Protein AF-A0AAW5MW98-F1 (afdb_monomer)

Solvent-accessible surface area (backbone atoms only — not comparable to full-atom values): 6701 Å² total; per-residue (Å²): 130,90,60,94,88,54,56,72,66,36,51,52,29,46,73,73,69,37,58,66,58,20,53,54,49,51,53,51,52,52,52,52,52,54,52,51,49,54,53,51,49,52,52,50,19,52,51,47,24,51,35,11,69,73,65,79,35,63,65,73,28,50,44,58,48,99,85,72,44,42,56,53,25,41,51,51,52,49,50,54,50,52,50,52,51,49,46,38,71,76,38,52,85,56,35,57,58,52,52,50,53,52,52,53,52,50,50,54,51,51,53,52,50,51,55,51,51,56,60,74,76,104

Secondary structure (DSSP, 8-state):
---TTS-HHHHHHHHTT-HHHHHHHHHHHHHHHHHHHHHHHHHHHHHHHHHHHTTSS-GGGG---TTS--HHHHHHHHHHHHHHHHHHHH-HHHHHHHHHHHHHHHHHHHHHHHHHHHHH--

Sequence (122 aa):
RVTADTSPFELIFHELGDTFVAYALNIVVMTAALSVYNSCVYCNSRMLFGLAHQGYAPKLLASVDKRGVPVNSILVSALVTALCVLINYLAPESAFGLFMALVVSALVIIWALISLAQKNFR

Mean predicted aligned error: 7.87 Å

InterPro domains:
  IPR004841 Amino acid permease/SLC12A domain [PF00324] (5-122)

Foldseek 3Di:
DPDPPADVQLVVCVVVVHNVVSVVVVVVVVVVVVVVLVVVLQVQLVVQLVCCVVVNHPVLQVDADPVRHSVVSSVVVVVVVVVLVVCCVVPVVVSVVVVVVVVVVVVVVVVVVVVVVVVVVD

Nearest PDB structures (foldseek):
  7o82-assembly1_B  TM=8.717E-01  e=9.469E-01  Escherichia coli O157:H7

pLDDT: mean 83.8, std 12.67, range [32.03, 96.94]

Organism: NCBI:txid1499973

Radius of gyration: 19.54 Å; Cα contacts (8 Å, |Δi|>4): 65; chains: 1; bounding box: 41×31×57 Å

Structure (mmCIF, N/CA/C/O backbone):
data_AF-A0AAW5MW98-F1
#
_entry.id   AF-A0AAW5MW98-F1
#
loop_
_atom_site.group_PDB
_atom_site.id
_atom_site.type_symbol
_atom_site.label_atom_id
_atom_site.label_alt_id
_atom_site.label_comp_id
_atom_site.label_asym_id
_atom_site.label_entity_id
_atom_site.label_seq_id
_atom_site.pdbx_PDB_ins_code
_atom_site.Cartn_x
_atom_site.Cartn_y
_atom_site.Cartn_z
_atom_site.occupancy
_atom_site.B_iso_or_equiv
_atom_site.auth_seq_id
_atom_site.auth_comp_id
_atom_site.auth_asym_id
_atom_site.auth_atom_id
_atom_site.pdbx_PDB_model_num
ATOM 1 N N . ARG A 1 1 ? 19.355 9.161 -24.630 1.00 32.03 1 ARG A N 1
ATOM 2 C CA . ARG A 1 1 ? 18.359 9.911 -23.824 1.00 32.03 1 ARG A CA 1
ATOM 3 C C . ARG A 1 1 ? 17.459 8.855 -23.218 1.00 32.03 1 ARG A C 1
ATOM 5 O O . ARG A 1 1 ? 16.803 8.176 -23.988 1.00 32.03 1 ARG A O 1
ATOM 12 N N . VAL A 1 2 ? 17.522 8.649 -21.905 1.00 36.62 2 VAL A N 1
ATOM 13 C CA . VAL A 1 2 ? 16.649 7.690 -21.217 1.00 36.62 2 VAL A CA 1
ATOM 14 C C . VAL A 1 2 ? 15.231 8.248 -21.308 1.00 36.62 2 VAL A C 1
ATOM 16 O O . VAL A 1 2 ? 14.931 9.264 -20.687 1.00 36.62 2 VAL A O 1
ATOM 19 N N . THR A 1 3 ? 14.404 7.677 -22.177 1.00 39.09 3 THR A N 1
ATOM 20 C CA . THR A 1 3 ? 12.966 7.944 -22.209 1.00 39.09 3 THR A CA 1
ATOM 21 C C . THR A 1 3 ? 12.358 7.308 -20.965 1.00 39.09 3 THR A C 1
ATOM 23 O O . THR A 1 3 ? 12.603 6.137 -20.689 1.00 39.09 3 THR A O 1
ATOM 26 N N . ALA A 1 4 ? 11.605 8.090 -20.192 1.00 53.66 4 ALA A N 1
ATOM 27 C CA . ALA A 1 4 ? 11.000 7.679 -18.921 1.00 53.66 4 ALA A CA 1
ATOM 28 C C . ALA A 1 4 ? 9.947 6.556 -19.057 1.00 53.66 4 ALA A C 1
ATOM 30 O O . ALA A 1 4 ? 9.429 6.081 -18.051 1.00 53.66 4 ALA A O 1
ATOM 31 N N . ASP A 1 5 ? 9.667 6.116 -20.286 1.00 54.47 5 ASP A N 1
ATOM 32 C CA . ASP A 1 5 ? 8.630 5.140 -20.619 1.00 54.47 5 ASP A CA 1
ATOM 33 C C . ASP A 1 5 ? 9.123 3.681 -20.652 1.00 54.47 5 ASP A C 1
ATOM 35 O O . ASP A 1 5 ? 8.324 2.775 -20.874 1.00 54.47 5 ASP A O 1
ATOM 39 N N . THR A 1 6 ? 10.418 3.415 -20.427 1.00 55.97 6 THR A N 1
ATOM 40 C CA . THR A 1 6 ? 10.982 2.054 -20.508 1.00 55.97 6 THR A CA 1
ATOM 41 C C . THR A 1 6 ? 11.746 1.691 -19.238 1.00 55.97 6 THR A C 1
ATOM 43 O O . THR A 1 6 ? 12.588 2.457 -18.764 1.00 55.97 6 THR A O 1
ATOM 46 N N . SER A 1 7 ? 11.466 0.506 -18.680 1.00 64.50 7 SER A N 1
ATOM 47 C CA . SER A 1 7 ? 12.183 -0.010 -17.507 1.00 64.50 7 SER A CA 1
ATOM 48 C C . SER A 1 7 ? 13.691 -0.036 -17.795 1.00 64.50 7 SER A C 1
ATOM 50 O O . SER A 1 7 ? 14.081 -0.541 -18.844 1.00 64.50 7 SER A O 1
ATOM 52 N N . PRO A 1 8 ? 14.572 0.450 -16.900 1.00 65.06 8 PRO A N 1
ATOM 53 C CA . PRO A 1 8 ? 16.016 0.465 -17.149 1.00 65.06 8 PRO A CA 1
ATOM 54 C C . PRO A 1 8 ? 16.575 -0.940 -17.413 1.00 65.06 8 PRO A C 1
ATOM 56 O O . PRO A 1 8 ? 17.531 -1.082 -18.165 1.00 65.06 8 PRO A O 1
ATOM 59 N N . PHE A 1 9 ? 15.943 -1.984 -16.867 1.00 64.88 9 PHE A N 1
ATOM 60 C CA . PHE A 1 9 ? 16.272 -3.372 -17.192 1.00 64.88 9 PHE A CA 1
ATOM 61 C C . PHE A 1 9 ? 15.851 -3.736 -18.618 1.00 64.88 9 PHE A C 1
ATOM 63 O O . PHE A 1 9 ? 16.648 -4.284 -19.369 1.00 64.88 9 PHE A O 1
ATOM 70 N N . GLU A 1 10 ? 14.631 -3.385 -19.020 1.00 65.62 10 GLU A N 1
ATOM 71 C CA . GLU A 1 10 ? 14.151 -3.581 -20.393 1.00 65.62 10 GLU A CA 1
ATOM 72 C C . GLU A 1 10 ? 15.037 -2.837 -21.401 1.00 65.62 10 GLU A C 1
ATOM 74 O O . GLU A 1 10 ? 15.423 -3.417 -22.409 1.00 65.62 10 GLU A O 1
ATOM 79 N N . LEU A 1 11 ? 15.450 -1.606 -21.081 1.00 68.12 11 LEU A N 1
ATOM 80 C CA . LEU A 1 11 ? 16.329 -0.786 -21.914 1.00 68.12 11 LEU A CA 1
ATOM 81 C C . LEU A 1 11 ? 17.709 -1.438 -22.104 1.00 68.12 11 LEU A C 1
ATOM 83 O O . LEU A 1 11 ? 18.194 -1.528 -23.227 1.00 68.12 11 LEU A O 1
ATOM 87 N N . ILE A 1 12 ? 18.308 -1.954 -21.024 1.00 68.19 12 ILE A N 1
ATOM 88 C CA . ILE A 1 12 ? 19.608 -2.642 -21.064 1.00 68.19 12 ILE A CA 1
ATOM 89 C C . ILE A 1 12 ? 19.530 -3.910 -21.927 1.00 68.19 12 ILE A C 1
ATOM 91 O O . ILE A 1 12 ? 20.390 -4.127 -22.777 1.00 68.19 12 ILE A O 1
ATOM 95 N N . PHE A 1 13 ? 18.498 -4.741 -21.752 1.00 67.19 13 PHE A N 1
ATOM 96 C CA . PHE A 1 13 ? 18.373 -5.997 -22.505 1.00 67.19 13 PHE A CA 1
ATOM 97 C C . PHE A 1 13 ? 17.928 -5.789 -23.957 1.00 67.19 13 PHE A C 1
ATOM 99 O O . PHE A 1 13 ? 18.336 -6.546 -24.838 1.00 67.19 13 PHE A O 1
ATOM 106 N N . HIS A 1 14 ? 17.175 -4.722 -24.227 1.00 66.62 14 HIS A N 1
ATOM 107 C CA . HIS A 1 14 ? 16.858 -4.297 -25.585 1.00 66.62 14 HIS A CA 1
ATOM 108 C C . HIS A 1 14 ? 18.102 -3.761 -26.319 1.00 66.62 14 HIS A C 1
ATOM 110 O O . HIS A 1 14 ? 18.293 -4.074 -27.492 1.00 66.62 14 HIS A O 1
ATOM 116 N N . GLU A 1 15 ? 18.987 -3.012 -25.647 1.00 63.91 15 GLU A N 1
ATOM 117 C CA . GLU A 1 15 ? 20.265 -2.550 -26.224 1.00 63.91 15 GLU A CA 1
ATOM 118 C C . GLU A 1 15 ? 21.292 -3.683 -26.414 1.00 63.91 15 GLU A C 1
ATOM 120 O O . GLU A 1 15 ? 22.093 -3.634 -27.346 1.00 63.91 15 GLU A O 1
ATOM 125 N N . LEU A 1 16 ? 21.240 -4.736 -25.590 1.00 64.38 16 LEU A N 1
ATOM 126 C CA . LEU A 1 16 ? 22.062 -5.951 -25.721 1.00 64.38 16 LEU A CA 1
ATOM 127 C C . LEU A 1 16 ? 21.566 -6.933 -26.803 1.00 64.38 16 LEU A C 1
ATOM 129 O O . LEU A 1 16 ? 22.220 -7.948 -27.044 1.00 64.38 16 LEU A O 1
ATOM 133 N N . GLY A 1 17 ? 20.456 -6.625 -27.484 1.00 62.50 17 GLY A N 1
ATOM 134 C CA . GLY A 1 17 ? 19.958 -7.378 -28.640 1.00 62.50 17 GLY A CA 1
ATOM 135 C C . GLY A 1 17 ? 19.047 -8.565 -28.317 1.00 62.50 17 GLY A C 1
ATOM 136 O O . GLY A 1 17 ? 18.714 -9.319 -29.230 1.00 62.50 17 GLY A O 1
ATOM 137 N N . ASP A 1 18 ? 18.616 -8.731 -27.061 1.00 69.50 18 ASP A N 1
ATOM 138 C CA . ASP A 1 18 ? 17.737 -9.831 -26.651 1.00 69.50 18 ASP A CA 1
ATOM 139 C C . ASP A 1 18 ? 16.397 -9.314 -26.107 1.00 69.50 18 ASP A C 1
ATOM 141 O O . ASP A 1 18 ? 16.135 -9.218 -24.903 1.00 69.50 18 ASP A O 1
ATOM 145 N N . THR A 1 19 ? 15.512 -8.975 -27.045 1.00 72.38 19 THR A N 1
ATOM 146 C CA . THR A 1 19 ? 14.143 -8.521 -26.770 1.00 72.38 19 THR A CA 1
ATOM 147 C C . THR A 1 19 ? 13.330 -9.564 -25.988 1.00 72.38 19 THR A C 1
ATOM 149 O O . THR A 1 19 ? 12.411 -9.203 -25.254 1.00 72.38 19 THR A O 1
ATOM 152 N N . PHE A 1 20 ? 13.666 -10.857 -26.089 1.00 78.88 20 PHE A N 1
ATOM 153 C CA . PHE A 1 20 ? 12.966 -11.915 -25.358 1.00 78.88 20 PHE A CA 1
ATOM 154 C C . PHE A 1 20 ? 13.226 -11.821 -23.848 1.00 78.88 20 PHE A C 1
ATOM 156 O O . PHE A 1 20 ? 12.288 -11.901 -23.049 1.00 78.88 20 PHE A O 1
ATOM 163 N N . VAL A 1 21 ? 14.476 -11.571 -23.447 1.00 79.44 21 VAL A N 1
ATOM 164 C CA . VAL A 1 21 ? 14.848 -11.377 -22.034 1.00 79.44 21 VAL A CA 1
ATOM 165 C C . VAL A 1 21 ? 14.191 -10.123 -21.454 1.00 79.44 21 VAL A C 1
ATOM 167 O O . VAL A 1 21 ? 13.720 -10.143 -20.314 1.00 79.44 21 VAL A O 1
ATOM 170 N N . ALA A 1 22 ? 14.085 -9.057 -22.248 1.00 77.94 22 ALA A N 1
ATOM 171 C CA . ALA A 1 22 ? 13.416 -7.822 -21.849 1.00 77.94 22 ALA A CA 1
ATOM 172 C C . ALA A 1 22 ? 11.928 -8.055 -21.493 1.00 77.94 22 ALA A C 1
ATOM 174 O O . ALA A 1 22 ? 11.477 -7.655 -20.415 1.00 77.94 22 ALA A O 1
ATOM 175 N N . TYR A 1 23 ? 11.184 -8.790 -22.333 1.00 81.56 23 TYR A N 1
ATOM 176 C CA . TYR A 1 23 ? 9.792 -9.163 -22.043 1.00 81.56 23 TYR A CA 1
ATOM 177 C C . TYR A 1 23 ? 9.664 -10.103 -20.839 1.00 81.56 23 TYR A C 1
ATOM 179 O O . TYR A 1 23 ? 8.778 -9.911 -20.002 1.00 81.56 23 TYR A O 1
ATOM 187 N N . ALA A 1 24 ? 10.552 -11.094 -20.717 1.00 85.12 24 ALA A N 1
ATOM 188 C CA . ALA A 1 24 ? 10.547 -12.015 -19.583 1.00 85.12 24 ALA A CA 1
ATOM 189 C C . ALA A 1 24 ? 10.718 -11.270 -18.246 1.00 85.12 24 ALA A C 1
ATOM 191 O O . ALA A 1 24 ? 9.990 -11.533 -17.287 1.00 85.12 24 ALA A O 1
ATOM 192 N N . LEU A 1 25 ? 11.623 -10.289 -18.190 1.00 84.69 25 LEU A N 1
ATOM 193 C CA . LEU A 1 25 ? 11.826 -9.463 -16.999 1.00 84.69 25 LEU A CA 1
ATOM 194 C C . LEU A 1 25 ? 10.627 -8.570 -16.685 1.00 84.69 25 LEU A C 1
ATOM 196 O O . LEU A 1 25 ? 10.265 -8.445 -15.515 1.00 84.69 25 LEU A O 1
ATOM 200 N N . ASN A 1 26 ? 9.982 -7.985 -17.696 1.00 84.94 26 ASN A N 1
ATOM 201 C CA . ASN A 1 26 ? 8.783 -7.172 -17.488 1.00 84.94 26 ASN A CA 1
ATOM 202 C C . ASN A 1 26 ? 7.658 -7.994 -16.823 1.00 84.94 26 ASN A C 1
ATOM 204 O O . ASN A 1 26 ? 7.077 -7.556 -15.829 1.00 84.94 26 ASN A O 1
ATOM 208 N N . ILE A 1 27 ? 7.440 -9.235 -17.278 1.00 87.44 27 ILE A N 1
ATOM 209 C CA . ILE A 1 27 ? 6.468 -10.166 -16.677 1.00 87.44 27 ILE A CA 1
ATOM 210 C C . ILE A 1 27 ? 6.808 -10.458 -15.210 1.00 87.44 27 ILE A C 1
ATOM 212 O O . ILE A 1 27 ? 5.923 -10.428 -14.349 1.00 87.44 27 ILE A O 1
ATOM 216 N N . VAL A 1 28 ? 8.083 -10.721 -14.905 1.00 90.31 28 VAL A N 1
ATOM 217 C CA . VAL A 1 28 ? 8.539 -10.984 -13.530 1.00 90.31 28 VAL A CA 1
ATOM 218 C C . VAL A 1 28 ? 8.293 -9.770 -12.635 1.00 90.31 28 VAL A C 1
ATOM 220 O O . VAL A 1 28 ? 7.738 -9.920 -11.547 1.00 90.31 28 VAL A O 1
ATOM 223 N N . VAL A 1 29 ? 8.644 -8.567 -13.097 1.00 88.88 29 VAL A N 1
ATOM 224 C CA . VAL A 1 29 ? 8.448 -7.319 -12.345 1.00 88.88 29 VAL A CA 1
ATOM 225 C C . VAL A 1 29 ? 6.964 -7.048 -12.100 1.00 88.88 29 VAL A C 1
ATOM 227 O O . VAL A 1 29 ? 6.585 -6.749 -10.968 1.00 88.88 29 VAL A O 1
ATOM 230 N N . MET A 1 30 ? 6.110 -7.212 -13.112 1.00 90.12 30 MET A N 1
ATOM 231 C CA . MET A 1 30 ? 4.660 -7.040 -12.962 1.00 90.12 30 MET A CA 1
ATOM 232 C C . MET A 1 30 ? 4.065 -8.047 -11.978 1.00 90.12 30 MET A C 1
ATOM 234 O O . MET A 1 30 ? 3.276 -7.679 -11.107 1.00 90.12 30 MET A O 1
ATOM 238 N N . THR A 1 31 ? 4.492 -9.308 -12.049 1.00 94.06 31 THR A N 1
ATOM 239 C CA . THR A 1 31 ? 4.051 -10.351 -11.112 1.00 94.06 31 THR A CA 1
ATOM 240 C C . THR A 1 31 ? 4.497 -10.038 -9.681 1.00 94.06 31 THR A C 1
ATOM 242 O O . THR A 1 31 ? 3.703 -10.147 -8.745 1.00 94.06 31 THR A O 1
ATOM 245 N N . ALA A 1 32 ? 5.742 -9.591 -9.496 1.00 93.44 32 ALA A N 1
ATOM 246 C CA . ALA A 1 32 ? 6.266 -9.191 -8.192 1.00 93.44 32 ALA A CA 1
ATOM 247 C C . ALA A 1 32 ? 5.511 -7.980 -7.616 1.00 93.44 32 ALA A C 1
ATOM 249 O O . ALA A 1 32 ? 5.138 -7.990 -6.440 1.00 93.44 32 ALA A O 1
ATOM 250 N N . ALA A 1 33 ? 5.226 -6.971 -8.446 1.00 92.00 33 ALA A N 1
ATOM 251 C CA . ALA A 1 33 ? 4.455 -5.795 -8.055 1.00 92.00 33 ALA A CA 1
ATOM 252 C C . ALA A 1 33 ? 3.028 -6.167 -7.619 1.00 92.00 33 ALA A C 1
ATOM 254 O O . ALA A 1 33 ? 2.577 -5.733 -6.557 1.00 92.00 33 ALA A O 1
ATOM 255 N N . LEU A 1 34 ? 2.343 -7.029 -8.381 1.00 93.56 34 LEU A N 1
ATOM 256 C CA . LEU A 1 34 ? 1.013 -7.539 -8.030 1.00 93.56 34 LEU A CA 1
ATOM 257 C C . LEU A 1 34 ? 1.027 -8.340 -6.720 1.00 93.56 34 LEU A C 1
ATOM 259 O O . LEU A 1 34 ? 0.126 -8.192 -5.890 1.00 93.56 34 LEU A O 1
ATOM 263 N N . SER A 1 35 ? 2.062 -9.153 -6.501 1.00 95.56 35 SER A N 1
ATOM 264 C CA . SER A 1 35 ? 2.219 -9.923 -5.264 1.00 95.56 35 SER A CA 1
ATOM 265 C C . SER A 1 35 ? 2.392 -9.015 -4.043 1.00 95.56 35 SER A C 1
ATOM 267 O O . SER A 1 35 ? 1.696 -9.194 -3.042 1.00 95.56 35 SER A O 1
ATOM 269 N N . VAL A 1 36 ? 3.287 -8.023 -4.122 1.00 94.31 36 VAL A N 1
ATOM 270 C CA . VAL A 1 36 ? 3.486 -7.028 -3.053 1.00 94.31 36 VAL A CA 1
ATOM 271 C C . VAL A 1 36 ? 2.195 -6.262 -2.782 1.00 94.31 36 VAL A C 1
ATOM 273 O O . VAL A 1 36 ? 1.813 -6.102 -1.623 1.00 94.31 36 VAL A O 1
ATOM 276 N N . TYR A 1 37 ? 1.486 -5.847 -3.833 1.00 93.19 37 TYR A N 1
ATOM 277 C CA . TYR A 1 37 ? 0.227 -5.123 -3.696 1.00 93.19 37 TYR A CA 1
ATOM 278 C C . TYR A 1 37 ? -0.815 -5.924 -2.899 1.00 93.19 37 TYR A C 1
ATOM 280 O O . TYR A 1 37 ? -1.410 -5.389 -1.961 1.00 93.19 37 TYR A O 1
ATOM 288 N N . ASN A 1 38 ? -0.982 -7.220 -3.189 1.00 93.62 38 ASN A N 1
ATOM 289 C CA . ASN A 1 38 ? -1.908 -8.079 -2.445 1.00 93.62 38 ASN A CA 1
ATOM 290 C C . ASN A 1 38 ? -1.557 -8.158 -0.946 1.00 93.62 38 ASN A C 1
ATOM 292 O O . ASN A 1 38 ? -2.433 -8.015 -0.089 1.00 93.62 38 ASN A O 1
ATOM 296 N N . SER A 1 39 ? -0.273 -8.319 -0.611 1.00 94.56 39 SER A N 1
ATOM 297 C CA . SER A 1 39 ? 0.187 -8.315 0.784 1.00 94.56 39 SER A CA 1
ATOM 298 C C . SER A 1 39 ? -0.049 -6.968 1.473 1.00 94.56 39 SER A C 1
ATOM 300 O O . SER A 1 39 ? -0.516 -6.942 2.611 1.00 94.56 39 SER A O 1
ATOM 302 N N . CYS A 1 40 ? 0.210 -5.846 0.796 1.00 91.50 40 CYS A N 1
ATOM 303 C CA . CYS A 1 40 ? -0.032 -4.510 1.342 1.00 91.50 40 CYS A CA 1
ATOM 304 C C . CYS A 1 40 ? 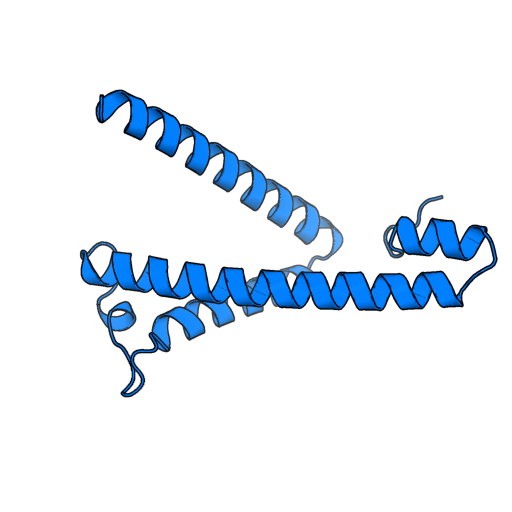-1.518 -4.262 1.627 1.00 91.50 40 CYS A C 1
ATOM 306 O O . CYS A 1 40 ? -1.859 -3.786 2.710 1.00 91.50 40 CYS A O 1
ATOM 308 N N . VAL A 1 41 ? -2.414 -4.624 0.702 1.00 91.38 41 VAL A N 1
ATOM 309 C CA . VAL A 1 41 ? -3.867 -4.484 0.898 1.00 91.38 41 VAL A CA 1
ATOM 310 C C . VAL A 1 41 ? -4.344 -5.329 2.077 1.00 91.38 41 VAL A C 1
ATOM 312 O O . VAL A 1 41 ? -5.125 -4.849 2.905 1.00 91.38 41 VAL A O 1
ATOM 315 N N . TYR A 1 42 ? -3.846 -6.562 2.199 1.00 90.12 42 TYR A N 1
ATOM 316 C CA . TYR A 1 42 ? -4.163 -7.430 3.329 1.00 90.12 42 TYR A CA 1
ATOM 317 C C . TYR A 1 42 ? -3.701 -6.829 4.667 1.00 90.12 42 TYR A C 1
ATOM 319 O O . TYR A 1 42 ? -4.507 -6.700 5.597 1.00 90.12 42 TYR A O 1
ATOM 327 N N . CYS A 1 43 ? -2.436 -6.405 4.758 1.00 91.31 43 CYS A N 1
ATOM 328 C CA . CYS A 1 43 ? -1.874 -5.787 5.960 1.00 91.31 43 CYS A CA 1
ATOM 329 C C . CYS A 1 43 ? -2.633 -4.514 6.357 1.00 91.31 43 CYS A C 1
ATOM 331 O O . CYS A 1 43 ? -3.054 -4.392 7.509 1.00 91.31 43 CYS A O 1
ATOM 333 N N . ASN A 1 44 ? -2.887 -3.611 5.406 1.00 91.12 44 ASN A N 1
ATOM 334 C CA . ASN A 1 44 ? -3.616 -2.365 5.651 1.00 91.12 44 ASN A CA 1
ATOM 335 C C . ASN A 1 44 ? -5.036 -2.632 6.150 1.00 91.12 44 ASN A C 1
ATOM 337 O O . ASN A 1 44 ? -5.474 -2.031 7.129 1.00 91.12 44 ASN A O 1
ATOM 341 N N . SER A 1 45 ? -5.741 -3.581 5.532 1.00 89.38 45 SER A N 1
ATOM 342 C CA . SER A 1 45 ? -7.115 -3.913 5.914 1.00 89.38 45 SER A CA 1
ATOM 343 C C . SER A 1 45 ? -7.201 -4.465 7.338 1.00 89.38 45 SER A C 1
ATOM 345 O O . SER A 1 45 ? -8.119 -4.119 8.085 1.00 89.38 45 SER A O 1
ATOM 347 N N . ARG A 1 46 ? -6.237 -5.303 7.744 1.00 89.06 46 ARG A N 1
ATOM 348 C CA . ARG A 1 46 ? -6.176 -5.878 9.098 1.00 89.06 46 ARG A CA 1
ATOM 349 C C . ARG A 1 46 ? -5.710 -4.865 10.140 1.00 89.06 46 ARG A C 1
ATOM 351 O O . ARG A 1 46 ? -6.260 -4.853 11.239 1.00 89.06 46 ARG A O 1
ATOM 358 N N . MET A 1 47 ? -4.761 -3.995 9.798 1.00 91.12 47 MET A N 1
ATOM 359 C CA . MET A 1 47 ? -4.340 -2.890 10.661 1.00 91.12 47 MET A CA 1
ATOM 360 C C . MET A 1 47 ? -5.499 -1.916 10.902 1.00 91.12 47 MET A C 1
ATOM 362 O O . MET A 1 47 ? -5.791 -1.580 12.046 1.00 91.12 47 MET A O 1
ATOM 366 N N . LEU A 1 48 ? -6.220 -1.535 9.844 1.00 88.69 48 LEU A N 1
ATOM 367 C CA . LEU A 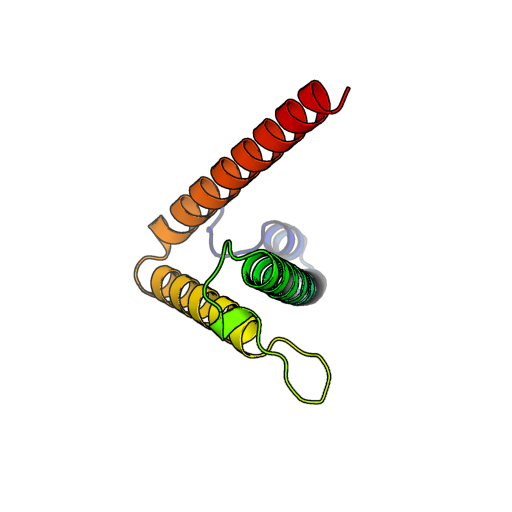1 48 ? -7.377 -0.646 9.927 1.00 88.69 48 LEU A CA 1
ATOM 368 C C . LEU A 1 48 ? -8.526 -1.265 10.737 1.00 88.69 48 LEU A C 1
ATOM 370 O O . LEU A 1 48 ? -9.134 -0.588 11.564 1.00 88.69 48 LEU A O 1
ATOM 374 N N . PHE A 1 49 ? -8.777 -2.565 10.562 1.00 89.19 49 PHE A N 1
ATOM 375 C CA . PHE A 1 49 ? -9.707 -3.327 11.400 1.00 89.19 49 PHE A CA 1
ATOM 376 C C . PHE A 1 49 ? -9.287 -3.323 12.883 1.00 89.19 49 PHE A C 1
ATOM 378 O O . PHE A 1 49 ? -10.120 -3.092 13.759 1.00 89.19 49 PHE A O 1
ATOM 385 N N . GLY A 1 50 ? -7.998 -3.528 13.177 1.00 88.56 50 GLY A N 1
ATOM 386 C CA . GLY A 1 50 ? -7.463 -3.478 14.541 1.00 88.56 50 GLY A CA 1
ATOM 387 C C . GLY A 1 50 ? -7.639 -2.104 15.194 1.00 88.56 50 GLY A C 1
ATOM 388 O O . GLY A 1 50 ? -8.093 -2.019 16.334 1.00 88.56 50 GLY A O 1
ATOM 389 N N . LEU A 1 51 ? -7.372 -1.028 14.448 1.00 88.44 51 LEU A N 1
ATOM 390 C CA . LEU A 1 51 ? -7.611 0.348 14.898 1.00 88.44 51 LEU A CA 1
ATOM 391 C C . LEU A 1 51 ? -9.100 0.617 15.155 1.00 88.44 51 LEU A C 1
ATOM 393 O O . LEU A 1 51 ? -9.445 1.263 16.143 1.00 88.44 51 LEU A O 1
ATOM 397 N N . ALA A 1 52 ? -9.991 0.089 14.311 1.00 87.81 52 ALA A N 1
ATOM 398 C CA . ALA A 1 52 ? -11.436 0.203 14.501 1.00 87.81 52 ALA A CA 1
ATOM 399 C C . ALA A 1 52 ? -11.912 -0.528 15.765 1.00 87.81 52 ALA A C 1
ATOM 401 O O . ALA A 1 52 ? -12.768 -0.020 16.487 1.00 87.81 52 ALA A O 1
ATOM 402 N N . HIS A 1 53 ? -11.325 -1.689 16.070 1.00 85.06 53 HIS A N 1
ATOM 403 C CA . HIS A 1 53 ? -11.625 -2.443 17.287 1.00 85.06 53 HIS A CA 1
ATOM 404 C C . HIS A 1 53 ? -11.138 -1.730 18.558 1.00 85.06 53 HIS A C 1
ATOM 406 O O . HIS A 1 53 ? -11.812 -1.768 19.583 1.00 85.06 53 HIS A O 1
ATOM 412 N N . GLN A 1 54 ? -10.006 -1.026 18.480 1.00 86.25 54 GLN A N 1
ATOM 413 C CA . GLN A 1 54 ? -9.474 -0.195 19.568 1.00 86.25 54 GLN A CA 1
ATOM 414 C C . GLN A 1 54 ? -10.192 1.162 19.713 1.00 86.25 54 GLN A C 1
ATOM 416 O O . GLN A 1 54 ? -9.874 1.931 20.615 1.00 86.25 54 GLN A O 1
ATOM 421 N N . GLY A 1 55 ? -11.158 1.476 18.841 1.00 84.88 55 GLY A N 1
ATOM 422 C CA . GLY A 1 55 ? -11.909 2.734 18.865 1.00 84.88 55 GLY A CA 1
ATOM 423 C C . GLY A 1 55 ? -11.209 3.925 18.197 1.00 84.88 55 GLY A C 1
ATOM 424 O O . GLY A 1 55 ? -11.769 5.018 18.194 1.00 84.88 55 GLY A O 1
ATOM 425 N N . TYR A 1 56 ? -10.033 3.725 17.590 1.00 85.19 56 TYR A N 1
ATOM 426 C CA . TYR A 1 56 ? -9.283 4.757 16.857 1.00 85.19 56 TYR A CA 1
ATOM 427 C C . TYR A 1 56 ? -9.736 4.935 15.397 1.00 85.19 56 TYR A C 1
ATOM 429 O O . TYR A 1 56 ? -9.299 5.869 14.729 1.00 85.19 56 TYR A O 1
ATOM 437 N N . ALA A 1 57 ? -10.608 4.060 14.887 1.00 85.38 57 ALA A N 1
ATOM 438 C CA . ALA A 1 57 ? -11.189 4.157 13.546 1.00 85.38 57 ALA A CA 1
ATOM 439 C C . ALA A 1 57 ? -12.721 3.952 13.595 1.00 85.38 57 ALA A C 1
ATOM 441 O O . ALA A 1 57 ? -13.236 3.405 14.576 1.00 85.38 57 ALA A O 1
ATOM 442 N N . PRO A 1 58 ? -13.485 4.384 12.571 1.00 81.19 58 PRO A N 1
ATOM 443 C CA . PRO A 1 58 ? -14.942 4.289 12.588 1.00 81.19 58 PRO A CA 1
ATOM 444 C C . PRO A 1 58 ? -15.419 2.840 12.737 1.00 81.19 58 PRO A C 1
ATOM 446 O O . PRO A 1 58 ? -14.930 1.935 12.062 1.00 81.19 58 PRO A O 1
ATOM 449 N N . LYS A 1 59 ? -16.436 2.632 13.585 1.00 77.56 59 LYS A N 1
ATOM 450 C CA . LYS A 1 59 ? -16.971 1.303 13.950 1.00 77.56 59 LYS A CA 1
ATOM 451 C C . LYS A 1 59 ? -17.403 0.451 12.750 1.00 77.56 59 LYS A C 1
ATOM 453 O O . LYS A 1 59 ? -17.383 -0.771 12.832 1.00 77.56 59 LYS A O 1
ATOM 458 N N . LEU A 1 60 ? -17.747 1.082 11.626 1.00 76.06 60 LEU A N 1
ATOM 459 C CA . LEU A 1 60 ? -18.077 0.402 10.369 1.00 76.06 60 LEU A CA 1
ATOM 460 C C . LEU A 1 60 ? -16.917 -0.461 9.836 1.00 76.06 60 LEU A C 1
ATOM 462 O O . LEU A 1 60 ? -17.162 -1.467 9.173 1.00 76.06 60 LEU A O 1
ATOM 466 N N . LEU A 1 61 ? -15.668 -0.108 10.151 1.00 80.31 61 LEU A N 1
ATOM 467 C CA . LEU A 1 61 ? -14.462 -0.843 9.751 1.00 80.31 61 LEU A CA 1
ATOM 468 C C . LEU A 1 61 ? -14.120 -2.000 10.701 1.00 80.31 61 LEU A C 1
ATOM 470 O O . LEU A 1 61 ? -13.265 -2.819 10.378 1.00 80.31 61 LEU A O 1
ATOM 474 N N . ALA A 1 62 ? -14.802 -2.094 11.848 1.00 79.31 62 ALA A N 1
ATOM 475 C CA . ALA A 1 62 ? -14.675 -3.196 12.804 1.00 79.31 62 ALA A CA 1
ATOM 476 C C . ALA A 1 62 ? -15.632 -4.366 12.498 1.00 79.31 62 ALA A C 1
ATOM 478 O O . ALA A 1 62 ? -15.691 -5.328 13.262 1.00 79.31 62 ALA A O 1
ATOM 479 N N . SER A 1 63 ? -16.406 -4.294 11.410 1.00 78.19 63 SER A N 1
ATOM 480 C CA . SER A 1 63 ? -17.295 -5.378 10.983 1.00 78.19 63 SER A CA 1
ATOM 481 C C . SER A 1 63 ? -16.554 -6.377 10.088 1.00 78.19 63 SER A C 1
ATOM 483 O O . SER A 1 63 ? -15.771 -5.988 9.218 1.00 78.19 63 SER A O 1
ATOM 485 N N . VAL A 1 64 ? -16.811 -7.670 10.297 1.00 84.81 6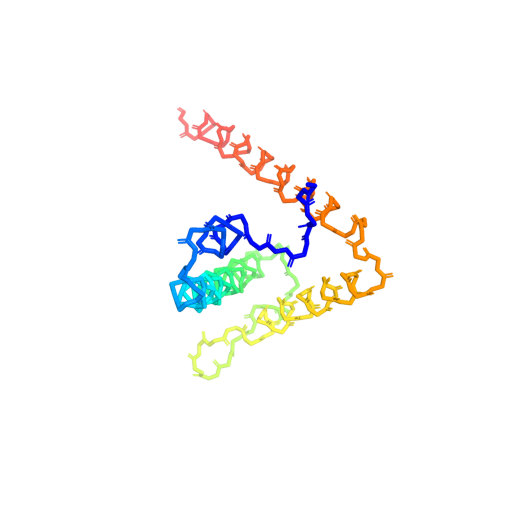4 VAL A N 1
ATOM 486 C CA . VAL A 1 64 ? -16.288 -8.773 9.479 1.00 84.81 64 VAL A CA 1
ATOM 487 C C . VAL A 1 64 ? -17.433 -9.558 8.857 1.00 84.81 64 VAL A C 1
ATOM 489 O O . VAL A 1 64 ? -18.503 -9.686 9.450 1.00 84.81 64 VAL A O 1
ATOM 492 N N . ASP A 1 65 ? -17.192 -10.107 7.670 1.00 84.06 65 ASP A N 1
ATOM 493 C CA 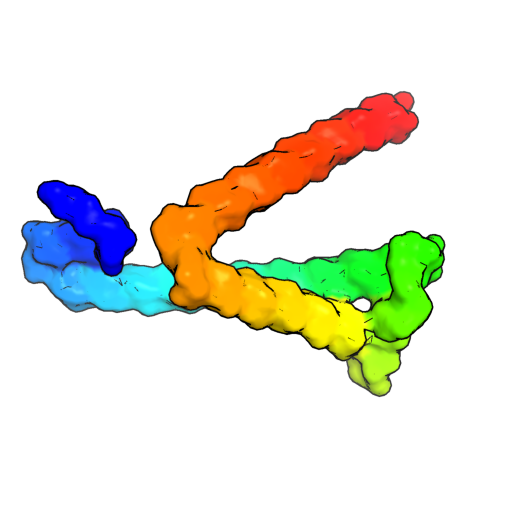. ASP A 1 65 ? -18.113 -11.052 7.039 1.00 84.06 65 ASP A CA 1
ATOM 494 C C . ASP A 1 65 ? -18.069 -12.429 7.740 1.00 84.06 65 ASP A C 1
ATOM 496 O O . ASP A 1 65 ? -17.175 -12.713 8.540 1.00 84.06 65 ASP A O 1
ATOM 500 N N . LYS A 1 66 ? -18.997 -13.330 7.394 1.00 76.81 66 LYS A N 1
ATOM 501 C CA . LYS A 1 66 ? -19.123 -14.708 7.915 1.00 76.81 66 LYS A CA 1
ATOM 502 C C . LYS A 1 66 ? -17.839 -15.537 7.800 1.00 76.81 66 LYS A C 1
ATOM 504 O O . LYS A 1 66 ? -17.672 -16.514 8.522 1.00 76.81 66 LYS A O 1
ATOM 509 N N . ARG A 1 67 ? -16.934 -15.156 6.893 1.00 81.50 67 ARG A N 1
ATOM 510 C CA . ARG A 1 67 ? -15.619 -15.784 6.677 1.00 81.50 67 ARG A CA 1
ATOM 511 C C . ARG A 1 67 ? -14.493 -15.175 7.530 1.00 81.50 67 ARG A C 1
ATOM 513 O O . ARG A 1 67 ? -13.341 -15.551 7.358 1.00 81.50 67 ARG A O 1
ATOM 520 N N . GLY A 1 68 ? -14.794 -14.213 8.408 1.00 78.12 68 GLY A N 1
ATOM 521 C CA . GLY A 1 68 ? -13.807 -13.503 9.232 1.00 78.12 68 GLY A CA 1
ATOM 522 C C . GLY A 1 68 ? -13.002 -12.433 8.480 1.00 78.12 68 GLY A C 1
ATOM 523 O O . GLY A 1 68 ? -11.974 -11.968 8.976 1.00 78.12 68 GLY A O 1
ATOM 524 N N . VAL A 1 69 ? -13.450 -12.042 7.283 1.00 82.31 69 VAL A N 1
ATOM 525 C CA . VAL A 1 69 ? -12.755 -11.085 6.409 1.00 82.31 69 VAL A CA 1
ATOM 526 C C . VAL A 1 69 ? -13.324 -9.671 6.611 1.00 82.31 69 VAL A C 1
ATOM 528 O O . VAL A 1 69 ? -14.540 -9.495 6.501 1.00 82.31 69 VAL A O 1
ATOM 531 N N . PRO A 1 70 ? -12.488 -8.647 6.881 1.00 85.62 70 PRO A N 1
ATOM 532 C CA . PRO A 1 70 ? -12.932 -7.261 7.046 1.00 85.62 70 PRO A CA 1
ATOM 533 C C . PRO A 1 70 ? -13.162 -6.587 5.681 1.00 85.62 70 PRO A C 1
ATOM 535 O O . PRO A 1 70 ? -12.337 -5.805 5.205 1.00 85.62 70 PRO A O 1
ATOM 538 N N . VAL A 1 71 ? -14.286 -6.906 5.031 1.00 85.81 71 VAL A N 1
ATOM 539 C CA . VAL A 1 71 ? -14.609 -6.445 3.663 1.00 85.81 71 VAL A CA 1
ATOM 540 C C . VAL A 1 71 ? -14.658 -4.918 3.563 1.00 85.81 71 VAL A C 1
ATOM 542 O O . VAL A 1 71 ? -14.145 -4.355 2.601 1.00 85.81 71 VAL A O 1
ATOM 545 N N . ASN A 1 72 ? -15.187 -4.230 4.579 1.00 84.19 72 ASN A N 1
ATOM 546 C CA . ASN A 1 72 ? -15.271 -2.765 4.579 1.00 84.19 72 ASN A CA 1
ATOM 547 C C . ASN A 1 72 ? -13.884 -2.104 4.546 1.00 84.19 72 ASN A C 1
ATOM 549 O O . ASN A 1 72 ? -13.682 -1.129 3.827 1.00 84.19 72 ASN A O 1
ATOM 553 N N . SER A 1 73 ? -12.904 -2.660 5.262 1.00 86.25 73 SER A N 1
ATOM 554 C CA . SER A 1 73 ? -11.522 -2.161 5.251 1.00 86.25 73 SER A CA 1
ATOM 555 C C . SER A 1 73 ? -10.817 -2.427 3.917 1.00 86.25 73 SER A C 1
ATOM 557 O O . SER A 1 73 ? -10.031 -1.597 3.452 1.00 86.25 73 SER A O 1
ATOM 559 N N . ILE A 1 74 ? -11.139 -3.550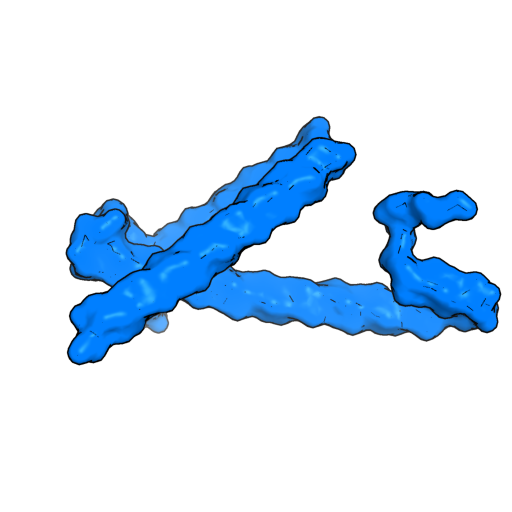 3.265 1.00 88.50 74 ILE A N 1
ATOM 560 C CA . ILE A 1 74 ? -10.654 -3.854 1.912 1.00 88.50 74 ILE A CA 1
ATOM 561 C C . ILE A 1 74 ? -11.244 -2.862 0.906 1.00 88.50 74 ILE A C 1
ATOM 563 O O . ILE A 1 74 ? -10.503 -2.317 0.092 1.00 88.50 74 ILE A O 1
ATOM 567 N N . LEU A 1 75 ? -12.546 -2.567 0.993 1.00 88.56 75 LEU A N 1
ATOM 568 C CA . LEU A 1 75 ? -13.207 -1.578 0.135 1.00 88.56 75 LEU A CA 1
ATOM 569 C C . LEU A 1 75 ? -12.588 -0.189 0.284 1.00 88.56 75 LEU A C 1
ATOM 571 O O . LEU A 1 75 ? -12.342 0.471 -0.720 1.00 88.56 75 LEU A O 1
ATOM 575 N N . VAL A 1 76 ? -12.267 0.240 1.507 1.00 89.25 76 VAL A N 1
ATOM 576 C CA . VAL A 1 76 ? -11.553 1.509 1.721 1.00 89.25 76 VAL A CA 1
ATOM 577 C C . VAL A 1 76 ? -10.183 1.488 1.043 1.00 89.25 76 VAL A C 1
ATOM 579 O O . VAL A 1 76 ? -9.842 2.432 0.335 1.00 89.25 76 VAL A O 1
ATOM 582 N N . SER A 1 77 ? -9.419 0.403 1.187 1.00 89.94 77 SER A N 1
ATOM 583 C CA . SER A 1 77 ? -8.112 0.266 0.526 1.00 89.94 77 SER A CA 1
ATOM 584 C C . SER A 1 77 ? -8.232 0.291 -1.007 1.00 89.94 77 SER A C 1
ATOM 586 O O . SER A 1 77 ? -7.417 0.917 -1.692 1.00 89.94 77 SER A O 1
ATOM 588 N N . ALA A 1 78 ? -9.275 -0.338 -1.554 1.00 90.75 78 ALA A N 1
ATOM 589 C CA . ALA A 1 78 ? -9.575 -0.334 -2.983 1.00 90.75 78 ALA A CA 1
ATOM 590 C C . ALA A 1 78 ? -9.976 1.063 -3.484 1.00 90.75 78 ALA A C 1
ATOM 592 O O . ALA A 1 78 ? -9.488 1.492 -4.526 1.00 90.75 78 ALA A O 1
ATOM 593 N N . LEU A 1 79 ? -10.791 1.803 -2.725 1.00 93.06 79 LEU A N 1
ATOM 594 C CA . LEU A 1 79 ? -11.162 3.185 -3.042 1.00 93.06 79 LEU A CA 1
ATOM 595 C C . LEU A 1 79 ? -9.941 4.107 -3.054 1.00 93.06 79 LEU A C 1
ATOM 597 O O . LEU A 1 79 ? -9.767 4.871 -3.998 1.00 93.06 79 LEU A O 1
ATOM 601 N N . VAL A 1 80 ? -9.063 4.003 -2.053 1.00 91.38 80 VAL A N 1
ATOM 602 C CA . VAL A 1 80 ? -7.808 4.773 -2.023 1.00 91.38 80 VAL A CA 1
ATOM 603 C C . VAL A 1 80 ? -6.930 4.424 -3.226 1.00 91.38 80 VAL A C 1
ATOM 605 O O . VAL A 1 80 ? -6.410 5.323 -3.880 1.00 91.38 80 VAL A O 1
ATOM 608 N N . THR A 1 81 ? -6.818 3.139 -3.579 1.00 91.50 81 THR A N 1
ATOM 609 C CA . THR A 1 81 ? -6.071 2.728 -4.780 1.00 91.50 81 THR A CA 1
ATOM 610 C C . THR A 1 81 ? -6.688 3.317 -6.051 1.00 91.50 81 THR A C 1
ATOM 612 O O . THR A 1 81 ? -5.963 3.854 -6.885 1.00 91.50 81 THR A O 1
ATOM 615 N N . ALA A 1 82 ? -8.016 3.272 -6.194 1.00 92.31 82 ALA A N 1
ATOM 616 C CA . ALA A 1 82 ? -8.717 3.835 -7.346 1.00 92.31 82 ALA A CA 1
ATOM 617 C C . ALA A 1 82 ? -8.495 5.352 -7.469 1.00 92.31 82 ALA A C 1
ATOM 619 O O . ALA A 1 82 ? -8.277 5.854 -8.570 1.00 92.31 82 ALA A O 1
ATOM 620 N N . LEU A 1 83 ? -8.474 6.074 -6.344 1.00 92.56 83 LEU A N 1
ATOM 621 C CA . LEU A 1 83 ? -8.124 7.496 -6.313 1.00 92.56 83 LEU A CA 1
ATOM 622 C C . LEU A 1 83 ? -6.674 7.737 -6.755 1.00 92.56 83 LEU A C 1
ATOM 624 O O . LEU A 1 83 ? -6.431 8.643 -7.549 1.00 92.56 83 LEU A O 1
ATOM 628 N N . CYS A 1 84 ? -5.717 6.918 -6.309 1.00 89.94 84 CYS A N 1
ATOM 629 C CA . CYS A 1 84 ? -4.328 7.018 -6.766 1.00 89.94 84 CYS A CA 1
ATOM 630 C C . CYS A 1 84 ? -4.200 6.787 -8.279 1.00 89.94 84 CYS A C 1
ATOM 632 O O . CYS A 1 84 ? -3.493 7.535 -8.952 1.00 89.94 84 CYS A O 1
ATOM 634 N N . VAL A 1 85 ? -4.913 5.796 -8.827 1.00 90.88 85 VAL A N 1
ATOM 635 C CA . VAL A 1 85 ? -4.955 5.537 -10.276 1.00 90.88 85 VAL A CA 1
ATOM 636 C C . VAL A 1 85 ? -5.559 6.726 -11.025 1.00 90.88 85 VAL A C 1
ATOM 638 O O . VAL A 1 85 ? -5.014 7.151 -12.040 1.00 90.88 85 VAL A O 1
ATOM 641 N N . LEU A 1 86 ? -6.637 7.316 -10.503 1.00 91.62 86 LEU A N 1
ATOM 642 C CA . LEU A 1 86 ? -7.266 8.493 -11.101 1.00 91.62 86 LEU A CA 1
ATOM 643 C C . LEU A 1 86 ? -6.317 9.703 -11.129 1.00 91.62 86 LEU A C 1
ATOM 645 O O . LEU A 1 86 ? -6.217 10.384 -12.147 1.00 91.62 86 LEU A O 1
ATOM 649 N N . ILE A 1 87 ? -5.588 9.951 -10.036 1.00 90.25 87 ILE A N 1
ATOM 650 C CA . ILE A 1 87 ? -4.579 11.019 -9.962 1.00 90.25 87 ILE A CA 1
ATOM 651 C C . ILE A 1 87 ? -3.447 10.761 -10.962 1.00 90.25 87 ILE A C 1
ATOM 653 O O . ILE A 1 87 ? -3.022 11.684 -11.656 1.00 90.25 87 ILE A O 1
ATOM 657 N N . ASN A 1 88 ? -2.982 9.513 -11.070 1.00 89.62 88 ASN A N 1
ATOM 658 C CA . ASN A 1 88 ? -1.952 9.137 -12.034 1.00 89.62 88 ASN A CA 1
ATOM 659 C C . ASN A 1 88 ? -2.412 9.350 -13.485 1.00 89.62 88 ASN A C 1
ATOM 661 O O . ASN A 1 88 ? -1.620 9.796 -14.308 1.00 89.62 88 ASN A O 1
ATOM 665 N N . TYR A 1 89 ? -3.694 9.112 -13.771 1.00 88.12 89 TYR A N 1
ATOM 666 C CA . TYR A 1 89 ? -4.279 9.343 -15.089 1.00 88.12 89 TYR A CA 1
ATOM 667 C C . TYR A 1 89 ? -4.426 10.836 -15.432 1.00 88.12 89 TYR A C 1
ATOM 669 O O . TYR A 1 89 ? -4.164 11.237 -16.561 1.00 88.12 89 TYR A O 1
ATOM 677 N N . LEU A 1 90 ? -4.830 11.672 -14.467 1.00 88.62 90 LEU A N 1
ATOM 678 C CA . LEU A 1 90 ? -5.050 13.110 -14.680 1.00 88.62 90 LEU A CA 1
ATOM 679 C C . LEU A 1 90 ? -3.746 13.922 -14.760 1.00 88.62 90 LEU A C 1
ATOM 681 O O . LEU A 1 90 ? -3.696 14.914 -15.484 1.00 88.62 90 LEU A O 1
ATOM 685 N N . ALA A 1 91 ? -2.713 13.543 -14.000 1.00 87.12 91 ALA A N 1
ATOM 686 C CA . ALA A 1 91 ? -1.463 14.301 -13.900 1.00 87.12 91 ALA A CA 1
ATOM 687 C C . ALA A 1 91 ? -0.228 13.381 -13.783 1.00 87.12 91 ALA A C 1
ATOM 689 O O . ALA A 1 91 ? 0.425 13.363 -12.735 1.00 87.12 91 ALA A O 1
ATOM 690 N N . PRO A 1 92 ? 0.136 12.632 -14.840 1.00 80.75 92 PRO A N 1
ATOM 691 C CA . PRO A 1 92 ? 1.172 11.598 -14.773 1.00 80.75 92 PRO A CA 1
ATOM 692 C C . PRO A 1 92 ? 2.557 12.138 -14.385 1.00 80.75 92 PRO A C 1
ATOM 694 O O . PRO A 1 92 ? 3.230 11.528 -13.553 1.00 80.75 92 PRO A O 1
ATOM 697 N N . GLU A 1 93 ? 2.957 13.309 -14.899 1.00 81.25 93 GLU A N 1
ATOM 698 C CA . GLU A 1 93 ? 4.281 13.887 -14.609 1.00 81.25 93 GLU A CA 1
ATOM 699 C C . GLU A 1 93 ? 4.463 14.284 -13.138 1.00 81.25 93 GLU A C 1
ATOM 701 O O . GLU A 1 93 ? 5.542 14.133 -12.571 1.00 81.25 93 GLU A O 1
ATOM 706 N N . SER A 1 94 ? 3.403 14.779 -12.494 1.00 84.88 94 SER A N 1
ATOM 707 C CA . SER A 1 94 ? 3.459 15.211 -11.090 1.00 84.88 94 SER A CA 1
ATOM 708 C C . SER A 1 94 ? 3.069 14.102 -10.110 1.00 84.88 94 SER A C 1
ATOM 710 O O . SER A 1 94 ? 3.501 14.123 -8.957 1.00 84.88 94 SER A O 1
ATOM 712 N N . ALA A 1 95 ? 2.277 13.117 -10.548 1.00 87.69 95 ALA A N 1
ATOM 713 C CA . ALA A 1 95 ? 1.774 12.043 -9.696 1.00 87.69 95 ALA A CA 1
ATOM 714 C C . ALA A 1 95 ? 2.904 11.183 -9.123 1.00 87.69 95 ALA A C 1
ATOM 716 O O . ALA A 1 95 ? 2.897 10.892 -7.928 1.00 87.69 95 ALA A O 1
ATOM 717 N N . PHE A 1 96 ? 3.898 10.816 -9.941 1.00 84.12 96 PHE A N 1
ATOM 718 C CA . PHE A 1 96 ? 5.024 10.011 -9.465 1.00 84.12 96 PHE A CA 1
ATOM 719 C C . PHE A 1 96 ? 5.797 10.723 -8.348 1.00 84.12 96 PHE A C 1
ATOM 721 O O . PHE A 1 96 ? 5.996 10.155 -7.274 1.00 84.12 96 PHE A O 1
ATOM 728 N N . GLY A 1 97 ? 6.172 11.989 -8.561 1.00 88.12 97 GLY A N 1
ATOM 729 C CA . GLY A 1 97 ? 6.878 12.785 -7.555 1.00 88.12 97 GLY A CA 1
ATOM 730 C C . GLY A 1 97 ? 6.066 12.958 -6.268 1.00 88.12 97 GLY A C 1
ATOM 731 O O . GLY A 1 97 ? 6.604 12.790 -5.173 1.00 88.12 97 GLY A O 1
ATOM 732 N N . LEU A 1 98 ? 4.761 13.218 -6.394 1.00 91.00 98 LEU A N 1
ATOM 733 C CA . LEU A 1 98 ? 3.853 13.358 -5.257 1.00 91.00 98 LEU A CA 1
ATOM 734 C C . LEU A 1 98 ? 3.754 12.065 -4.437 1.00 91.00 98 LEU A C 1
ATOM 736 O O . LEU A 1 98 ? 3.900 12.100 -3.215 1.00 91.00 98 LEU A O 1
ATOM 740 N N . PHE A 1 99 ? 3.534 10.923 -5.093 1.00 91.31 99 PHE A N 1
ATOM 741 C CA . PHE A 1 99 ? 3.443 9.634 -4.409 1.00 91.31 99 PHE A CA 1
ATOM 742 C C . PHE A 1 99 ? 4.764 9.250 -3.749 1.00 91.31 99 PHE A C 1
ATOM 744 O O . PHE A 1 99 ? 4.757 8.811 -2.600 1.00 91.31 99 PHE A O 1
ATOM 751 N N . MET A 1 100 ? 5.895 9.476 -4.421 1.00 92.62 100 MET A N 1
ATOM 752 C CA . MET A 1 100 ? 7.215 9.219 -3.844 1.00 92.62 100 MET A CA 1
ATOM 753 C C . MET A 1 100 ? 7.466 10.076 -2.602 1.00 92.62 100 MET A C 1
ATOM 755 O O . MET A 1 100 ? 7.862 9.543 -1.567 1.00 92.62 100 MET A O 1
ATOM 759 N N . ALA A 1 101 ? 7.184 11.380 -2.658 1.00 93.75 101 ALA A N 1
ATOM 760 C CA . ALA A 1 101 ? 7.335 12.263 -1.504 1.00 93.75 101 ALA A CA 1
ATOM 761 C C . ALA A 1 101 ? 6.429 11.841 -0.332 1.00 93.75 101 ALA A C 1
ATOM 763 O O . ALA A 1 101 ? 6.868 11.812 0.822 1.00 93.75 101 ALA A O 1
ATOM 764 N N . LEU A 1 102 ? 5.180 11.464 -0.618 1.00 94.19 102 LEU A N 1
ATOM 765 C CA . LEU A 1 102 ? 4.219 11.014 0.390 1.00 94.19 102 LEU A CA 1
ATOM 766 C C . LEU A 1 102 ? 4.659 9.703 1.055 1.00 94.19 102 LEU A C 1
ATOM 768 O O . LEU A 1 102 ?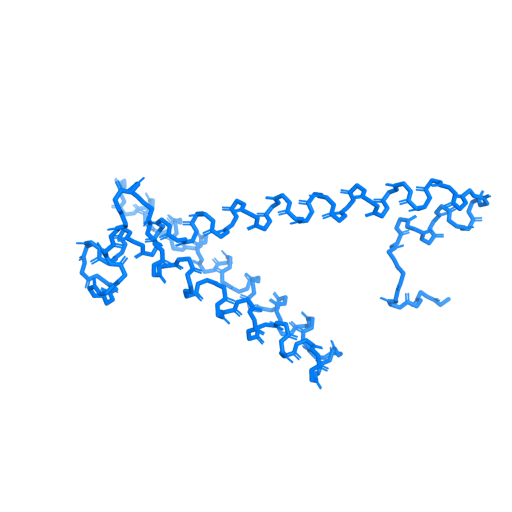 4.663 9.608 2.280 1.00 94.19 102 LEU A O 1
ATOM 772 N N . VAL A 1 103 ? 5.076 8.705 0.273 1.00 93.38 103 VAL A N 1
ATOM 773 C CA . VAL A 1 103 ? 5.524 7.407 0.800 1.00 93.38 103 VAL A CA 1
ATOM 774 C C . VAL A 1 103 ? 6.807 7.557 1.613 1.00 93.38 103 VAL A C 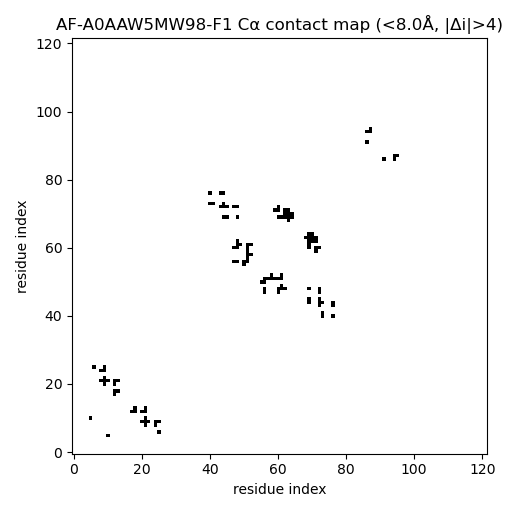1
ATOM 776 O O . VAL A 1 103 ? 6.887 7.035 2.724 1.00 93.38 103 VAL A O 1
ATOM 779 N N . VAL A 1 104 ? 7.799 8.291 1.101 1.00 95.88 104 VAL A N 1
ATOM 780 C CA . VAL A 1 104 ? 9.084 8.477 1.791 1.00 95.88 104 VAL A CA 1
ATOM 781 C C . VAL A 1 104 ? 8.894 9.231 3.105 1.00 95.88 104 VAL A C 1
ATOM 783 O O . VAL A 1 104 ? 9.412 8.799 4.134 1.00 95.88 104 VAL A O 1
ATOM 786 N N . SER A 1 105 ? 8.116 10.318 3.108 1.00 96.19 105 SER A N 1
ATOM 787 C CA . SER A 1 105 ? 7.840 11.074 4.337 1.00 96.19 105 SER A CA 1
ATOM 788 C C . SER A 1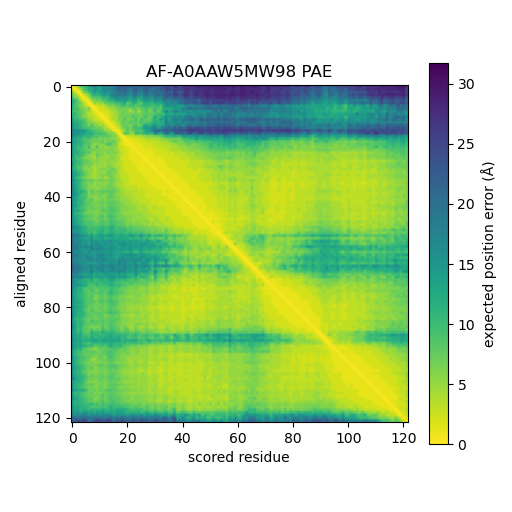 105 ? 7.073 10.241 5.365 1.00 96.19 105 SER A C 1
ATOM 790 O O . SER A 1 105 ? 7.470 10.207 6.531 1.00 96.19 105 SER A O 1
ATOM 792 N N . ALA A 1 106 ? 6.042 9.500 4.947 1.00 94.81 106 ALA A N 1
ATOM 793 C CA . ALA A 1 106 ? 5.308 8.599 5.830 1.00 94.81 106 ALA A CA 1
ATOM 794 C C . ALA A 1 106 ? 6.223 7.523 6.433 1.00 94.81 106 ALA A C 1
ATOM 796 O O . ALA A 1 106 ? 6.164 7.269 7.635 1.00 94.81 106 ALA A O 1
ATOM 797 N N . LEU A 1 107 ? 7.108 6.928 5.628 1.00 95.81 107 LEU A N 1
ATOM 798 C CA . LEU A 1 107 ? 8.049 5.909 6.087 1.00 95.81 107 LEU A CA 1
ATOM 799 C C . LEU A 1 107 ? 9.014 6.471 7.135 1.00 95.81 107 LEU A C 1
ATOM 801 O O . LEU A 1 107 ? 9.182 5.865 8.192 1.00 95.81 107 LEU A O 1
ATOM 805 N N . VAL A 1 108 ? 9.590 7.651 6.893 1.00 96.94 108 VAL A N 1
ATOM 806 C CA . VAL A 1 108 ? 10.467 8.326 7.864 1.00 96.94 108 VAL A CA 1
ATOM 807 C C . VAL A 1 108 ? 9.733 8.597 9.179 1.00 96.94 108 VAL A C 1
ATOM 809 O O . VAL A 1 108 ? 10.272 8.311 10.247 1.00 96.94 108 VAL A O 1
ATOM 812 N N . ILE A 1 109 ? 8.491 9.089 9.118 1.00 96.75 109 ILE A N 1
ATOM 813 C CA . ILE A 1 109 ? 7.671 9.350 10.310 1.00 96.75 109 ILE A CA 1
ATOM 814 C C . ILE A 1 109 ? 7.398 8.054 11.083 1.00 96.75 109 ILE A C 1
ATOM 816 O O . ILE A 1 109 ? 7.573 8.024 12.300 1.00 96.75 109 ILE A O 1
ATOM 820 N N . ILE A 1 110 ? 7.009 6.974 10.397 1.00 95.50 110 ILE A N 1
ATOM 821 C CA . ILE A 1 110 ? 6.743 5.670 11.023 1.00 95.50 110 ILE A CA 1
ATOM 822 C C . ILE A 1 110 ? 7.990 5.167 11.757 1.00 95.50 110 ILE A C 1
ATOM 824 O O . ILE A 1 110 ? 7.905 4.815 12.933 1.00 95.50 110 ILE A O 1
ATOM 828 N N . TRP A 1 111 ? 9.155 5.180 11.107 1.00 95.56 111 TRP A N 1
ATOM 829 C CA . TRP A 1 111 ? 10.405 4.730 11.725 1.00 95.56 111 TRP A CA 1
ATOM 830 C C . TRP A 1 111 ? 10.835 5.610 12.902 1.00 95.56 111 TRP A C 1
ATOM 832 O O . TRP A 1 111 ? 11.267 5.085 13.931 1.00 95.56 111 TRP A O 1
ATOM 842 N N . ALA A 1 112 ? 10.665 6.930 12.797 1.00 96.00 112 ALA A N 1
ATOM 843 C CA . ALA A 1 112 ? 10.931 7.847 13.901 1.00 9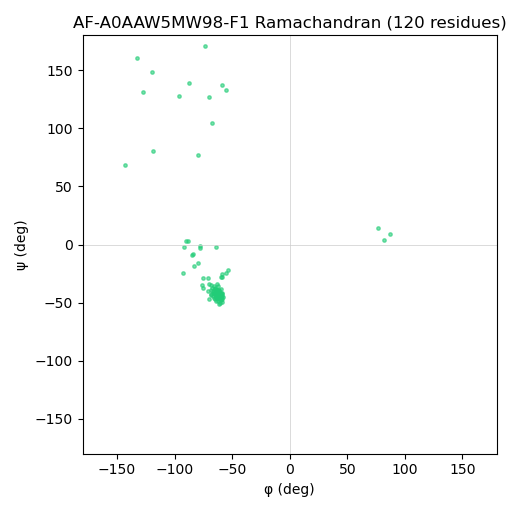6.00 112 ALA A CA 1
ATOM 844 C C . ALA A 1 112 ? 10.031 7.549 15.114 1.00 96.00 112 ALA A C 1
ATOM 846 O O . ALA A 1 112 ? 10.524 7.444 16.239 1.00 96.00 112 ALA A O 1
ATOM 847 N N . LEU A 1 113 ? 8.728 7.343 14.894 1.00 95.19 113 LEU A N 1
ATOM 848 C CA . LEU A 1 113 ? 7.778 6.987 15.952 1.00 95.19 113 LEU A CA 1
ATOM 849 C C . LEU A 1 113 ? 8.095 5.627 16.579 1.00 95.19 113 LEU A C 1
ATOM 851 O O . LEU A 1 113 ? 8.058 5.511 17.803 1.00 95.19 113 LEU A O 1
ATOM 855 N N . ILE A 1 114 ? 8.458 4.621 15.776 1.00 94.19 114 ILE A N 1
ATOM 856 C CA . ILE A 1 114 ? 8.883 3.307 16.281 1.00 94.19 114 ILE A CA 1
ATOM 857 C C . ILE A 1 114 ? 10.107 3.463 17.189 1.00 94.19 114 ILE A C 1
ATOM 859 O O . ILE A 1 114 ? 10.109 2.941 18.304 1.00 94.19 114 ILE A O 1
ATOM 863 N N . SER A 1 115 ? 11.120 4.223 16.763 1.00 94.19 115 SER A N 1
ATOM 864 C CA . SER A 1 115 ? 12.323 4.458 17.569 1.00 94.19 115 SER A CA 1
ATOM 865 C C . SER A 1 115 ? 12.016 5.180 18.886 1.00 94.19 115 SER A C 1
ATOM 867 O O . SER A 1 115 ? 12.596 4.838 19.918 1.00 94.19 115 SER A O 1
ATOM 869 N N . LEU A 1 116 ? 11.113 6.166 18.877 1.00 94.25 116 LEU A N 1
ATOM 870 C CA . LEU A 1 116 ? 10.690 6.880 20.086 1.00 94.25 116 LEU A CA 1
ATOM 871 C C . LEU A 1 116 ? 9.885 5.977 21.028 1.00 94.25 116 LEU A C 1
ATOM 873 O O . LEU A 1 116 ? 10.134 5.966 22.232 1.00 94.25 116 LEU A O 1
ATOM 877 N N . ALA A 1 117 ? 8.959 5.184 20.487 1.00 92.56 117 ALA A N 1
ATOM 878 C CA . ALA A 1 117 ? 8.181 4.226 21.261 1.00 92.56 117 ALA A CA 1
ATOM 879 C C . ALA A 1 117 ? 9.088 3.175 21.915 1.00 92.56 117 ALA A C 1
ATOM 881 O O . ALA A 1 117 ? 8.935 2.904 23.102 1.00 92.56 117 ALA A O 1
ATOM 882 N N . GLN A 1 118 ? 10.081 2.648 21.188 1.00 92.88 118 GLN A N 1
ATOM 883 C CA . GLN A 1 118 ? 11.067 1.712 21.739 1.00 92.88 118 GLN A CA 1
ATOM 884 C C . GLN A 1 118 ? 11.923 2.324 22.852 1.00 92.88 118 GLN A C 1
ATOM 886 O O . GLN A 1 118 ? 12.294 1.610 23.781 1.00 92.88 118 GLN A O 1
ATOM 891 N N . LYS A 1 119 ? 12.232 3.625 22.777 1.00 88.81 119 LYS A N 1
ATOM 892 C CA . LYS A 1 119 ? 12.939 4.334 23.850 1.00 88.81 119 LYS A CA 1
ATOM 893 C C . LYS A 1 119 ? 12.086 4.465 25.115 1.00 88.81 119 LYS A C 1
ATOM 895 O O . LYS A 1 119 ? 12.642 4.356 26.192 1.00 88.81 119 LYS A O 1
ATOM 900 N N . ASN A 1 120 ? 10.777 4.690 24.983 1.00 81.81 120 ASN A N 1
ATOM 901 C CA . ASN A 1 120 ? 9.857 4.831 26.121 1.00 81.81 120 ASN A CA 1
ATOM 902 C C . ASN A 1 120 ? 9.368 3.485 26.691 1.00 81.81 120 ASN A C 1
ATOM 904 O O . ASN A 1 120 ? 8.837 3.450 27.796 1.00 81.81 120 ASN A O 1
ATOM 908 N N . PHE A 1 121 ? 9.488 2.392 25.928 1.00 80.06 121 PHE A N 1
ATOM 909 C CA . PHE A 1 121 ? 9.171 1.026 26.374 1.00 80.06 121 PHE A CA 1
ATOM 910 C C . PHE A 1 121 ? 10.285 0.384 27.220 1.00 80.06 121 PHE A C 1
ATOM 912 O O . PHE A 1 121 ? 10.048 -0.653 27.838 1.00 80.06 121 PHE A O 1
ATOM 919 N N . ARG A 1 122 ? 11.494 0.956 27.192 1.00 53.81 122 ARG A N 1
ATOM 920 C CA . ARG A 1 122 ? 12.654 0.579 28.012 1.00 53.81 122 ARG A CA 1
ATOM 921 C C . ARG A 1 122 ? 12.835 1.594 29.129 1.00 53.81 122 ARG A C 1
ATOM 923 O O . ARG A 1 122 ? 13.349 1.174 30.185 1.00 53.81 122 ARG A O 1
#